Protein AF-A0A955LDI9-F1 (afdb_monomer_lite)

Secondary structure (DSSP, 8-state):
-----HHHHHHHHTHHHHT-TTHHHHHHHHHHHHHHTT------S---EEEEEEEEE--TT---PPPPSEETTEEEEEE-HHHHHHHHHHHHHHHHHHHHHHH-----HHHHHHHHHHHHHHHHHHHHHHHSTT--EEEEEEEETTEEEEEEE---

Foldseek 3Di:
DLDPDPLLVCCLVVVVLLVHPPCVVVSVVVSVVVVVVVPDDDDDDDDQAQEEEEEAEPEPVPDGDDDDLADPNHGHHYHYVVVVVVVCVVCLVVVQVVCCVVVVDHDDSVVVVVVVVVSVVSSVVSSCCVVVNPHWYWYWYHHYPPDIDIDTDPDD

Structure (mmCIF, N/CA/C/O backbone):
data_AF-A0A955LDI9-F1
#
_entry.id   AF-A0A955LDI9-F1
#
loop_
_atom_site.group_PDB
_atom_site.id
_atom_site.type_symbol
_atom_site.label_atom_id
_atom_site.label_alt_id
_atom_site.label_comp_id
_atom_site.label_asym_id
_atom_site.label_entity_id
_atom_site.label_seq_id
_atom_site.pdbx_PDB_ins_code
_atom_site.Cartn_x
_atom_site.Cartn_y
_atom_site.Cartn_z
_atom_site.occupancy
_atom_site.B_iso_or_equiv
_atom_site.auth_seq_id
_atom_site.auth_comp_id
_atom_site.auth_asym_id
_atom_site.auth_atom_id
_atom_site.pdbx_PDB_model_num
ATOM 1 N N . GLU A 1 1 ? 8.641 -17.220 12.646 1.00 52.88 1 GLU A N 1
ATOM 2 C CA . GLU A 1 1 ? 8.826 -16.634 11.300 1.00 52.88 1 GLU A CA 1
ATOM 3 C C . GLU A 1 1 ? 9.220 -15.170 11.466 1.00 52.88 1 GLU A C 1
ATOM 5 O O . GLU A 1 1 ? 8.591 -14.515 12.289 1.00 52.88 1 GLU A O 1
ATOM 10 N N . PRO A 1 2 ? 10.235 -14.656 10.751 1.00 60.34 2 PRO A N 1
ATOM 11 C CA . PRO A 1 2 ? 10.702 -13.272 10.902 1.00 60.34 2 PRO A CA 1
ATOM 12 C C . PRO A 1 2 ? 9.736 -12.213 10.333 1.00 60.34 2 PRO A C 1
ATOM 14 O O . PRO A 1 2 ? 9.980 -11.021 10.475 1.00 60.34 2 PRO A O 1
ATOM 17 N N . THR A 1 3 ? 8.620 -12.610 9.712 1.00 66.81 3 THR A N 1
ATOM 18 C CA . THR A 1 3 ? 7.666 -11.680 9.091 1.00 66.81 3 THR A CA 1
ATOM 19 C C . THR A 1 3 ? 6.352 -11.636 9.877 1.00 66.81 3 THR A C 1
ATOM 21 O O . THR A 1 3 ? 5.410 -12.363 9.580 1.00 66.81 3 THR A O 1
ATOM 24 N N . GLY A 1 4 ? 6.280 -10.768 10.892 1.00 76.00 4 GLY A N 1
ATOM 25 C CA . GLY A 1 4 ? 5.030 -10.473 11.616 1.00 76.00 4 GLY A CA 1
ATOM 26 C C . GLY A 1 4 ? 4.047 -9.591 10.828 1.00 76.00 4 GLY A C 1
ATOM 27 O O . GLY A 1 4 ? 2.898 -9.434 11.223 1.00 76.00 4 GLY A O 1
ATOM 28 N N . CYS A 1 5 ? 4.480 -9.017 9.701 1.00 83.81 5 CYS A N 1
ATOM 29 C CA . CYS A 1 5 ? 3.652 -8.162 8.857 1.00 83.81 5 CYS A CA 1
ATOM 30 C C . CYS A 1 5 ? 2.683 -8.995 8.001 1.00 83.81 5 CYS A C 1
ATOM 32 O O . CYS A 1 5 ? 3.106 -9.673 7.061 1.00 83.81 5 CYS A O 1
ATOM 34 N N . GLY A 1 6 ? 1.381 -8.889 8.287 1.00 83.81 6 GLY A N 1
ATOM 35 C CA . GLY A 1 6 ? 0.325 -9.578 7.537 1.00 83.81 6 GLY A CA 1
ATOM 36 C C . GLY A 1 6 ? 0.351 -9.288 6.033 1.00 83.81 6 GLY A C 1
ATOM 37 O O . GLY A 1 6 ? 0.213 -10.214 5.245 1.00 83.81 6 GLY A O 1
ATOM 38 N N . TYR A 1 7 ? 0.624 -8.044 5.622 1.00 83.69 7 TYR A N 1
ATOM 39 C CA . TYR A 1 7 ? 0.716 -7.663 4.204 1.00 83.69 7 TYR A CA 1
ATOM 40 C C . TYR A 1 7 ? 1.821 -8.420 3.455 1.00 83.69 7 TYR A C 1
ATOM 42 O O . TYR A 1 7 ? 1.564 -9.024 2.416 1.00 83.69 7 TYR A O 1
ATOM 50 N N . LEU A 1 8 ? 3.041 -8.449 4.009 1.00 83.88 8 LEU A N 1
ATOM 51 C CA . LEU A 1 8 ? 4.164 -9.176 3.406 1.00 83.88 8 LEU A CA 1
ATOM 52 C C . LEU A 1 8 ? 3.913 -10.686 3.381 1.00 83.88 8 LEU A C 1
ATOM 54 O O . LEU A 1 8 ? 4.277 -11.352 2.413 1.00 83.88 8 LEU A O 1
ATOM 58 N N . LYS A 1 9 ? 3.259 -11.220 4.420 1.00 85.75 9 LYS A N 1
ATOM 59 C CA . LYS A 1 9 ? 2.855 -12.626 4.459 1.00 85.75 9 LYS A CA 1
ATOM 60 C C . LYS A 1 9 ? 1.835 -12.949 3.366 1.00 85.75 9 LYS A C 1
ATOM 62 O O . LYS A 1 9 ? 2.028 -13.929 2.660 1.00 85.75 9 LYS A O 1
ATOM 67 N N . MET A 1 10 ? 0.811 -12.114 3.172 1.00 86.62 10 MET A N 1
ATOM 68 C CA . MET A 1 10 ? -0.171 -12.318 2.098 1.00 86.62 10 MET A CA 1
ATOM 69 C C . MET A 1 10 ? 0.479 -12.252 0.716 1.00 86.62 10 MET A C 1
ATOM 71 O O . MET A 1 10 ? 0.216 -13.106 -0.120 1.00 86.62 10 MET A O 1
ATOM 75 N N . TYR A 1 11 ? 1.389 -11.304 0.497 1.00 83.25 11 TYR A N 1
ATOM 76 C CA . TYR A 1 11 ? 2.145 -11.219 -0.753 1.00 83.25 11 TYR A CA 1
ATOM 77 C C . TYR A 1 11 ? 2.984 -12.457 -1.047 1.00 83.25 11 TYR A C 1
ATOM 79 O O . TYR A 1 11 ? 3.064 -12.890 -2.192 1.00 83.25 11 TYR A O 1
ATOM 87 N N . ARG A 1 12 ? 3.640 -13.005 -0.021 1.00 86.38 12 ARG A N 1
ATOM 88 C CA . ARG A 1 12 ? 4.450 -14.219 -0.134 1.00 86.38 12 ARG A CA 1
ATOM 89 C C . ARG A 1 12 ? 3.568 -15.436 -0.408 1.00 86.38 12 ARG A C 1
ATOM 91 O O . ARG A 1 12 ? 3.858 -16.199 -1.321 1.00 86.38 12 ARG A O 1
ATOM 98 N N . ASP A 1 13 ? 2.509 -15.600 0.380 1.00 86.44 13 ASP A N 1
ATOM 99 C CA . ASP A 1 13 ? 1.686 -16.813 0.399 1.00 86.44 13 ASP A CA 1
ATOM 100 C C . ASP A 1 13 ? 0.670 -16.851 -0.767 1.00 86.44 13 ASP A C 1
ATOM 102 O O . ASP A 1 13 ? 0.283 -17.934 -1.197 1.00 86.44 13 ASP A O 1
ATOM 106 N N . PHE A 1 14 ? 0.278 -15.692 -1.317 1.00 87.31 14 PHE A N 1
ATOM 107 C CA . PHE A 1 14 ? -0.717 -15.546 -2.395 1.00 87.31 14 PHE A CA 1
ATOM 108 C C . PHE A 1 14 ? -0.183 -14.743 -3.594 1.00 87.31 14 PHE A C 1
ATOM 110 O O . PHE A 1 14 ? -0.920 -14.003 -4.242 1.00 87.31 14 PHE A O 1
ATOM 117 N N . SER A 1 15 ? 1.112 -14.859 -3.896 1.00 86.69 15 SER A N 1
ATOM 118 C CA . SER A 1 15 ? 1.790 -14.018 -4.899 1.00 86.69 15 SER A CA 1
ATOM 119 C C . SER A 1 15 ? 1.123 -14.002 -6.290 1.00 86.69 15 SER A C 1
ATOM 121 O O . SER A 1 15 ? 1.054 -12.953 -6.939 1.00 86.69 15 SER A O 1
ATOM 123 N N . ASP A 1 16 ? 0.541 -15.128 -6.710 1.00 86.81 16 ASP A N 1
ATOM 124 C CA . ASP A 1 16 ? -0.196 -15.253 -7.972 1.00 86.81 16 ASP A CA 1
ATOM 125 C C . ASP A 1 16 ? -1.480 -14.408 -7.979 1.00 86.81 16 ASP A C 1
ATOM 127 O O . ASP A 1 16 ? -1.742 -13.667 -8.935 1.00 86.81 16 ASP A O 1
ATOM 131 N N . ASP A 1 17 ? -2.239 -14.425 -6.879 1.00 86.81 17 ASP A N 1
ATOM 132 C CA . ASP A 1 17 ? -3.455 -13.619 -6.722 1.00 86.81 17 ASP A CA 1
ATOM 133 C C . ASP A 1 17 ? -3.125 -12.125 -6.747 1.00 86.81 17 ASP A C 1
ATOM 135 O O . ASP A 1 17 ? -3.881 -11.316 -7.284 1.00 86.81 17 ASP A O 1
ATOM 139 N N . TYR A 1 18 ? -1.947 -11.753 -6.251 1.00 82.38 18 TYR A N 1
ATOM 140 C CA . TYR A 1 18 ? -1.442 -10.384 -6.297 1.00 82.38 18 TYR A CA 1
ATOM 141 C C . TYR A 1 18 ? -0.921 -10.000 -7.692 1.00 82.38 18 TYR A C 1
ATOM 143 O O . TYR A 1 18 ? -0.805 -8.823 -8.003 1.00 82.38 18 TYR A O 1
ATOM 151 N N . GLY A 1 19 ? -0.758 -10.952 -8.617 1.00 82.75 19 GLY A N 1
ATOM 152 C CA . GLY A 1 19 ? -0.249 -10.687 -9.967 1.00 82.75 19 GLY A CA 1
ATOM 153 C C . GLY A 1 19 ? 1.266 -10.512 -10.010 1.00 82.75 19 GLY A C 1
ATOM 154 O O . GLY A 1 19 ? 1.780 -9.889 -10.938 1.00 82.75 19 GLY A O 1
ATOM 155 N N . PHE A 1 20 ? 1.971 -11.067 -9.023 1.00 81.06 20 PHE A N 1
ATOM 156 C CA . PHE A 1 20 ? 3.423 -11.033 -8.953 1.00 81.06 20 PHE A CA 1
ATOM 157 C C . PHE A 1 20 ? 3.999 -12.427 -8.640 1.00 81.06 20 PHE A C 1
ATOM 159 O O . PHE A 1 20 ? 4.504 -12.651 -7.539 1.00 81.06 20 PHE A O 1
ATOM 166 N N . PRO A 1 21 ? 3.928 -13.383 -9.589 1.00 80.12 21 PRO A N 1
ATOM 167 C CA . PRO A 1 21 ? 4.434 -14.738 -9.380 1.00 80.12 21 PRO A CA 1
ATOM 168 C C . PRO A 1 21 ? 5.915 -14.729 -8.983 1.00 80.12 21 PRO A C 1
ATOM 170 O O . PRO A 1 21 ? 6.734 -14.067 -9.623 1.00 80.12 21 PRO A O 1
ATOM 173 N N . GLY A 1 22 ? 6.269 -15.465 -7.927 1.00 78.38 22 GLY A N 1
ATOM 174 C CA . GLY A 1 22 ? 7.642 -15.502 -7.401 1.00 78.38 22 GLY A CA 1
ATOM 175 C C . GLY A 1 22 ? 7.991 -14.359 -6.435 1.00 78.38 22 GLY A C 1
ATOM 176 O O . GLY A 1 22 ? 9.170 -14.115 -6.157 1.00 78.38 22 GLY A O 1
ATOM 177 N N . ALA A 1 23 ? 6.982 -13.650 -5.909 1.00 79.44 23 ALA A N 1
ATOM 178 C CA . ALA A 1 23 ? 7.166 -12.623 -4.882 1.00 79.44 23 ALA A CA 1
ATOM 179 C C . ALA A 1 23 ? 7.829 -13.159 -3.604 1.00 79.44 23 ALA A C 1
ATOM 181 O O . ALA A 1 23 ? 8.432 -12.390 -2.858 1.00 79.44 23 ALA A O 1
ATOM 182 N N . ASP A 1 24 ? 7.732 -14.462 -3.341 1.00 80.25 24 ASP A N 1
ATOM 183 C CA . ASP A 1 24 ? 8.262 -15.132 -2.156 1.00 80.25 24 ASP A CA 1
ATOM 184 C C . ASP A 1 24 ? 9.760 -14.871 -1.958 1.00 80.25 24 ASP A C 1
ATOM 186 O O . ASP A 1 24 ? 10.205 -14.520 -0.857 1.00 80.25 24 ASP A O 1
ATOM 190 N N . ARG A 1 25 ? 10.535 -14.954 -3.043 1.00 81.75 25 ARG A N 1
ATOM 191 C CA . ARG A 1 25 ? 11.978 -14.694 -3.025 1.00 81.75 25 ARG A CA 1
ATOM 192 C C . ARG A 1 25 ? 12.277 -13.222 -2.770 1.00 81.75 25 ARG A C 1
ATOM 194 O O . ARG A 1 25 ? 13.181 -12.918 -1.992 1.00 81.75 25 ARG A O 1
ATOM 201 N N . LEU A 1 26 ? 11.511 -12.317 -3.383 1.00 81.62 26 LEU A N 1
ATOM 202 C CA . LEU A 1 26 ? 11.680 -10.876 -3.186 1.00 81.62 26 LEU A CA 1
ATOM 203 C C . LEU A 1 26 ? 11.350 -10.467 -1.749 1.00 81.62 26 LEU A C 1
ATOM 205 O O . LEU A 1 26 ? 12.133 -9.755 -1.127 1.00 81.62 26 LEU A O 1
ATOM 209 N N . VAL A 1 27 ? 10.221 -10.933 -1.210 1.00 82.69 27 VAL A N 1
ATOM 210 C CA . VAL A 1 27 ? 9.797 -10.637 0.166 1.00 82.69 27 VAL A CA 1
ATOM 211 C C . VAL A 1 27 ? 10.832 -11.160 1.156 1.00 82.69 27 VAL A C 1
ATOM 213 O O . VAL A 1 27 ? 11.208 -10.438 2.076 1.00 82.69 27 VAL A O 1
ATOM 216 N N . SER A 1 28 ? 11.353 -12.370 0.938 1.00 82.25 28 SER A N 1
ATOM 217 C CA . SER A 1 28 ? 12.398 -12.942 1.794 1.00 82.25 28 SER A CA 1
ATOM 218 C C . SER A 1 28 ? 13.667 -12.083 1.780 1.00 82.25 28 SER A C 1
ATOM 220 O O . SER A 1 28 ? 14.159 -11.701 2.840 1.00 82.25 28 SER A O 1
ATOM 222 N N . LYS A 1 29 ? 14.134 -11.672 0.593 1.00 83.56 29 LYS A N 1
ATOM 223 C CA . LYS A 1 29 ? 15.297 -10.780 0.440 1.00 83.56 29 LYS A CA 1
ATOM 224 C C . LYS A 1 29 ? 15.077 -9.393 1.040 1.00 83.56 29 LYS A C 1
ATOM 226 O O . LYS A 1 29 ? 16.002 -8.823 1.611 1.00 83.56 29 LYS A O 1
ATOM 231 N N . LEU A 1 30 ? 13.864 -8.853 0.938 1.00 81.56 30 LEU A N 1
ATOM 232 C CA . LEU A 1 30 ? 13.501 -7.574 1.545 1.00 81.56 30 LEU A CA 1
ATOM 233 C C . LEU A 1 30 ? 13.561 -7.652 3.077 1.00 81.56 30 LEU A C 1
ATOM 235 O O . LEU A 1 30 ? 14.082 -6.740 3.715 1.00 81.56 30 LEU A O 1
ATOM 239 N N . VAL A 1 31 ? 13.038 -8.734 3.661 1.00 81.19 31 VAL A N 1
ATOM 240 C CA . VAL A 1 31 ? 13.077 -8.963 5.111 1.00 81.19 31 VAL A CA 1
ATOM 241 C C . VAL A 1 31 ? 14.522 -9.117 5.586 1.00 81.19 31 VAL A C 1
ATOM 243 O O . VAL A 1 31 ? 14.901 -8.436 6.534 1.00 81.19 31 VAL A O 1
ATOM 246 N N . GLU A 1 32 ? 15.341 -9.919 4.896 1.00 82.38 32 GLU A N 1
ATOM 247 C CA . GLU A 1 32 ? 16.779 -10.070 5.179 1.00 82.38 32 GLU A CA 1
ATOM 248 C C . GLU A 1 32 ? 17.502 -8.713 5.168 1.00 82.38 32 GLU A C 1
ATOM 250 O O . GLU A 1 32 ? 18.057 -8.298 6.185 1.00 82.38 32 GLU A O 1
ATOM 255 N N . ALA A 1 33 ? 17.399 -7.962 4.065 1.00 80.50 33 ALA A N 1
ATOM 256 C CA . ALA A 1 33 ? 18.061 -6.664 3.917 1.00 80.50 33 ALA A CA 1
ATOM 257 C C . ALA A 1 33 ? 17.603 -5.630 4.963 1.00 80.50 33 ALA A C 1
ATOM 259 O O . ALA A 1 33 ? 18.354 -4.730 5.339 1.00 80.50 33 ALA A O 1
ATOM 260 N N . ARG A 1 34 ? 16.356 -5.724 5.441 1.00 75.38 34 ARG A N 1
ATOM 261 C CA . ARG A 1 34 ? 15.840 -4.839 6.495 1.00 75.38 34 ARG A CA 1
ATOM 262 C C . ARG A 1 34 ? 16.274 -5.246 7.894 1.00 75.38 34 ARG A C 1
ATOM 264 O O . ARG A 1 34 ? 16.520 -4.346 8.694 1.00 75.38 34 ARG A O 1
ATOM 271 N N . MET A 1 35 ? 16.390 -6.542 8.175 1.00 75.38 35 MET A N 1
ATOM 272 C CA . MET A 1 35 ? 16.973 -7.031 9.427 1.00 75.38 35 MET A CA 1
ATOM 273 C C . MET A 1 35 ? 18.439 -6.604 9.552 1.00 75.38 35 MET A C 1
ATOM 275 O O . MET A 1 35 ? 18.853 -6.182 10.624 1.00 75.38 35 MET A O 1
ATOM 279 N N . GLU A 1 36 ? 19.196 -6.623 8.453 1.00 79.56 36 GLU A N 1
ATOM 280 C CA . GLU A 1 36 ? 20.587 -6.144 8.416 1.00 79.56 36 GLU A CA 1
ATOM 281 C C . GLU A 1 36 ? 20.716 -4.627 8.633 1.00 79.56 36 GLU A C 1
ATOM 283 O O . GLU A 1 36 ? 21.734 -4.149 9.126 1.00 79.56 36 GLU A O 1
ATOM 288 N N . ALA A 1 37 ? 19.685 -3.856 8.279 1.00 75.38 37 ALA A N 1
ATOM 289 C CA . ALA A 1 37 ? 19.694 -2.398 8.376 1.00 75.38 37 ALA A CA 1
ATOM 290 C C . ALA A 1 37 ? 19.301 -1.846 9.763 1.00 75.38 37 ALA 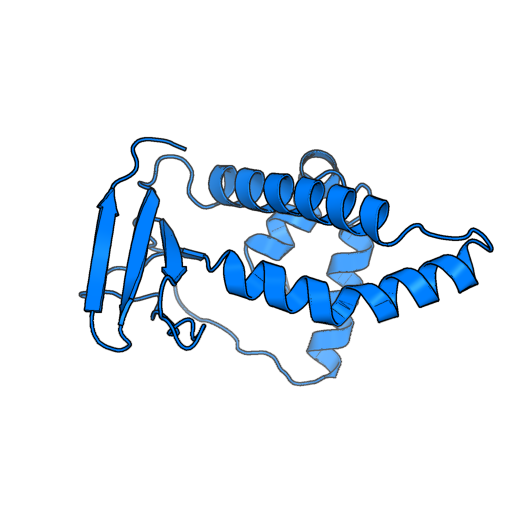A C 1
ATOM 292 O O . ALA A 1 37 ? 19.196 -0.626 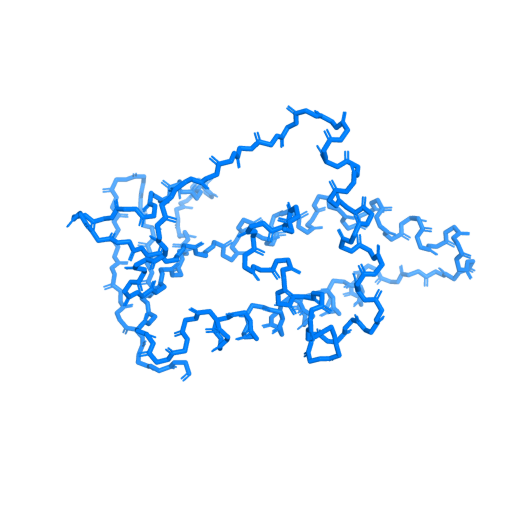9.895 1.00 75.38 37 ALA A O 1
ATOM 293 N N . ASP A 1 38 ? 19.031 -2.708 10.753 1.00 64.19 38 ASP A N 1
ATOM 294 C CA . ASP A 1 38 ? 18.662 -2.371 12.145 1.00 64.19 38 ASP A CA 1
ATOM 295 C C . ASP A 1 38 ? 17.482 -1.380 12.283 1.00 64.19 38 ASP A C 1
ATOM 297 O O . ASP A 1 38 ? 17.335 -0.634 13.250 1.00 64.19 38 ASP A O 1
ATOM 301 N N . LYS A 1 39 ? 16.600 -1.362 11.276 1.00 65.56 39 LYS A N 1
ATOM 302 C CA . LYS A 1 39 ? 15.410 -0.497 11.197 1.00 65.56 39 LYS A CA 1
ATOM 303 C C . LYS A 1 39 ? 14.140 -1.331 11.321 1.00 65.56 39 LYS A C 1
ATOM 305 O O . LYS A 1 39 ? 13.315 -1.340 10.406 1.00 65.56 39 LYS A O 1
ATOM 310 N N . PHE A 1 40 ? 14.007 -2.059 12.428 1.00 66.44 40 PHE A N 1
ATOM 311 C CA . PHE A 1 40 ? 12.838 -2.891 12.702 1.00 66.44 40 PHE A CA 1
ATOM 312 C C . PHE A 1 40 ? 12.134 -2.434 13.975 1.00 66.44 40 PHE A C 1
ATOM 314 O O . PHE A 1 40 ? 12.741 -2.353 15.039 1.00 66.44 40 PHE A O 1
ATOM 321 N N . GLU A 1 41 ? 10.835 -2.178 13.869 1.00 71.25 41 GLU A N 1
ATOM 322 C CA . GLU A 1 41 ? 9.976 -2.029 15.035 1.00 71.25 41 GLU A CA 1
ATOM 323 C C . GLU A 1 41 ? 9.197 -3.332 15.209 1.00 71.25 41 GLU A C 1
ATOM 325 O O . GLU A 1 41 ? 8.434 -3.747 14.334 1.00 71.25 41 GLU A O 1
ATOM 330 N N . ILE A 1 42 ? 9.438 -4.025 16.322 1.00 75.50 42 ILE A N 1
ATOM 331 C CA . ILE A 1 42 ? 8.695 -5.238 16.656 1.00 75.50 42 ILE A CA 1
ATOM 332 C C . ILE A 1 42 ? 7.403 -4.806 17.336 1.00 75.50 42 ILE A C 1
ATOM 334 O O . ILE A 1 42 ? 7.388 -4.442 18.511 1.00 75.50 42 ILE A O 1
ATOM 338 N N . LEU A 1 43 ? 6.307 -4.877 16.587 1.00 78.38 43 LEU A N 1
ATOM 339 C CA . LEU A 1 43 ? 4.979 -4.677 17.145 1.00 78.38 43 LEU A CA 1
ATOM 340 C C . LEU A 1 43 ? 4.593 -5.901 17.982 1.00 78.38 43 LEU A C 1
ATOM 342 O O . LEU A 1 43 ? 4.718 -7.044 17.539 1.00 78.38 43 LEU A O 1
ATOM 346 N N . THR A 1 44 ? 4.126 -5.656 19.203 1.00 81.06 44 THR A N 1
ATOM 347 C CA . THR A 1 44 ? 3.630 -6.696 20.113 1.00 81.06 44 THR A CA 1
ATOM 348 C C . THR A 1 44 ? 2.124 -6.546 20.311 1.00 81.06 44 THR A C 1
ATOM 350 O O . THR A 1 44 ? 1.569 -5.461 20.148 1.00 81.06 44 THR A O 1
ATOM 353 N N . GLY A 1 45 ? 1.447 -7.642 20.657 1.00 83.00 45 GLY A N 1
ATOM 354 C CA . GLY A 1 45 ? -0.004 -7.669 20.852 1.00 83.00 45 GLY A CA 1
ATOM 355 C C . GLY A 1 45 ? -0.741 -8.489 19.797 1.00 83.00 45 GLY A C 1
ATOM 356 O O . GLY A 1 45 ? -0.136 -9.155 18.959 1.00 83.00 45 GLY A O 1
ATOM 357 N N . LYS A 1 46 ? -2.074 -8.495 19.890 1.00 82.94 46 LYS A N 1
ATOM 358 C CA . LYS A 1 46 ? -2.957 -9.175 18.936 1.00 82.94 46 LYS A CA 1
ATOM 359 C C . LYS A 1 46 ? -3.664 -8.143 18.065 1.00 82.94 46 LYS A C 1
ATOM 361 O O . LYS A 1 46 ? -4.097 -7.112 18.574 1.00 82.94 46 LYS A O 1
ATOM 366 N N . HIS A 1 47 ? -3.834 -8.491 16.796 1.00 86.50 47 HIS A N 1
ATOM 367 C CA . HIS A 1 47 ? -4.706 -7.798 15.855 1.00 86.50 47 HIS A CA 1
ATOM 368 C C . HIS A 1 47 ? -6.161 -7.849 16.345 1.00 86.50 47 HIS A C 1
ATOM 370 O O . HIS A 1 47 ? -6.707 -8.934 16.574 1.00 86.50 47 HIS A O 1
ATOM 376 N N . GLN A 1 48 ? -6.768 -6.682 16.562 1.00 91.56 48 GLN A N 1
ATOM 377 C CA . GLN A 1 48 ? -8.166 -6.516 16.983 1.00 91.56 48 GLN A CA 1
ATOM 378 C C . GLN A 1 48 ? -8.876 -5.439 16.153 1.00 91.56 48 GLN A C 1
ATOM 380 O O . GLN A 1 48 ? -9.779 -4.756 16.639 1.00 91.56 48 GLN A O 1
ATOM 385 N N . GLU A 1 49 ? -8.452 -5.253 14.904 1.00 92.69 49 GLU A N 1
ATOM 386 C CA . GLU A 1 49 ? -8.996 -4.223 14.033 1.00 92.69 49 GLU A CA 1
ATOM 387 C C . GLU A 1 49 ? -10.472 -4.491 13.758 1.00 92.69 49 GLU A C 1
ATOM 389 O O . GLU A 1 49 ? -10.842 -5.596 13.352 1.00 92.69 49 GLU A O 1
ATOM 394 N N . ILE A 1 50 ? -11.308 -3.473 13.938 1.00 92.56 50 ILE A N 1
ATOM 395 C CA . ILE A 1 50 ? -12.758 -3.571 13.730 1.00 92.56 50 ILE A CA 1
ATOM 396 C C . ILE A 1 50 ? -13.209 -3.052 12.362 1.00 92.56 50 ILE A C 1
ATOM 398 O O . ILE A 1 50 ? -14.383 -3.157 12.031 1.00 92.56 50 ILE A O 1
ATOM 402 N N . GLY A 1 51 ? -12.294 -2.488 11.576 1.00 91.62 51 GLY A N 1
ATOM 403 C CA . GLY A 1 51 ? -12.580 -1.887 10.280 1.00 91.62 51 GLY A CA 1
ATOM 404 C C . GLY A 1 51 ? -11.332 -1.312 9.626 1.00 91.62 51 GLY A C 1
ATOM 405 O O . GLY A 1 51 ? -10.235 -1.359 10.195 1.00 91.62 51 GLY A O 1
ATOM 406 N N . THR A 1 52 ? -11.528 -0.738 8.447 1.00 91.75 52 THR A N 1
ATOM 407 C CA . THR A 1 52 ? -10.487 -0.054 7.675 1.00 91.75 52 THR A CA 1
ATOM 408 C C . THR A 1 52 ? -10.863 1.409 7.487 1.00 91.75 52 THR A C 1
ATOM 410 O O . THR A 1 52 ? -11.988 1.711 7.102 1.00 91.75 52 THR A O 1
ATOM 413 N N . LEU A 1 53 ? -9.922 2.316 7.724 1.00 91.12 53 LEU A N 1
ATOM 414 C CA . LEU A 1 53 ? -10.021 3.738 7.416 1.00 91.12 53 LEU A CA 1
ATOM 415 C C . LEU A 1 53 ? -9.253 4.013 6.120 1.00 91.12 53 LEU A C 1
ATOM 417 O O . LEU A 1 53 ? -8.035 3.843 6.072 1.00 91.12 53 LEU A O 1
ATOM 421 N N . VAL A 1 54 ? -9.953 4.446 5.078 1.00 90.25 54 VAL A N 1
ATOM 422 C CA . VAL A 1 54 ? -9.369 4.927 3.823 1.00 90.25 54 VAL A CA 1
ATOM 423 C C . VAL A 1 54 ? -9.292 6.444 3.898 1.00 90.25 54 VAL A C 1
ATOM 425 O O . VAL A 1 54 ? -10.311 7.126 3.855 1.00 90.25 54 VAL A O 1
ATOM 428 N N . VAL A 1 55 ? -8.086 6.975 4.055 1.00 89.88 55 VAL A N 1
ATOM 429 C CA . VAL A 1 55 ? -7.854 8.385 4.371 1.00 89.88 55 VAL A CA 1
ATOM 430 C C . VAL A 1 55 ? -7.515 9.164 3.110 1.00 89.88 55 VAL A C 1
ATOM 432 O O . VAL A 1 55 ? -6.438 8.997 2.534 1.00 89.88 55 VAL A O 1
ATOM 435 N N . VAL A 1 56 ? -8.411 10.059 2.717 1.00 87.94 56 VAL A N 1
ATOM 436 C CA . VAL A 1 56 ? -8.257 10.948 1.565 1.00 87.94 56 VAL A CA 1
ATOM 437 C C . VAL A 1 56 ? -8.135 12.382 2.065 1.00 87.94 56 VAL A C 1
ATOM 439 O O . VAL A 1 56 ? -8.953 12.848 2.849 1.00 87.94 56 VAL A O 1
ATOM 442 N N . SER A 1 57 ? -7.110 13.103 1.627 1.00 84.19 57 SER A N 1
ATOM 443 C CA . SER A 1 57 ? -6.920 14.518 1.928 1.00 84.19 57 SER A CA 1
ATOM 444 C C . SER A 1 57 ? -7.349 15.384 0.753 1.00 84.19 57 SER A C 1
ATOM 446 O O . SER A 1 57 ? -6.813 15.266 -0.351 1.00 84.19 57 SER A O 1
ATOM 448 N N . ASN A 1 58 ? -8.278 16.293 1.036 1.00 82.81 58 ASN A N 1
ATOM 449 C CA . ASN A 1 58 ? -8.628 17.426 0.184 1.00 82.81 58 ASN A CA 1
ATOM 450 C C . ASN A 1 58 ? -8.011 18.727 0.723 1.00 82.81 58 ASN A C 1
ATOM 452 O O . ASN A 1 58 ? -8.433 19.817 0.335 1.00 82.81 58 ASN A O 1
ATOM 456 N N . SER A 1 59 ? -7.037 18.623 1.637 1.00 74.88 59 SER A N 1
ATOM 457 C CA . SER A 1 59 ? -6.379 19.789 2.216 1.00 74.88 59 SER A CA 1
ATOM 458 C C . SER A 1 59 ? -5.682 20.608 1.119 1.00 74.88 59 SER A C 1
ATOM 460 O O . SER A 1 59 ? -4.933 20.033 0.321 1.00 74.88 59 SER A O 1
ATOM 462 N N . PRO A 1 60 ? -5.860 21.944 1.082 1.00 72.69 60 PRO A N 1
ATOM 463 C CA . PRO A 1 60 ? -5.235 22.805 0.075 1.00 72.69 60 PRO A CA 1
ATOM 464 C C . PRO A 1 60 ? -3.703 22.747 0.068 1.00 72.69 60 PRO A C 1
ATOM 466 O O . PRO A 1 60 ? -3.079 22.987 -0.960 1.00 72.69 60 PRO A O 1
ATOM 469 N N . ASP A 1 61 ? -3.092 22.436 1.214 1.00 75.88 61 ASP A N 1
ATOM 470 C CA . ASP A 1 61 ? -1.639 22.307 1.361 1.00 75.88 61 ASP A CA 1
ATOM 471 C C . ASP A 1 61 ? -1.102 20.924 0.947 1.00 75.88 61 ASP A C 1
ATOM 473 O O . ASP A 1 61 ? 0.103 20.677 1.029 1.00 75.88 61 ASP A O 1
ATOM 477 N N . GLY A 1 62 ? -1.985 20.013 0.517 1.00 70.00 62 GLY A N 1
ATOM 478 C CA . GLY A 1 62 ? -1.647 18.657 0.091 1.00 70.00 62 GLY A CA 1
ATOM 479 C C . GLY A 1 62 ? -1.108 17.762 1.208 1.00 70.00 62 GLY A C 1
ATOM 480 O O . GLY A 1 62 ? -0.646 16.654 0.927 1.00 70.00 62 GLY A O 1
ATOM 481 N N . ARG A 1 63 ? -1.142 18.208 2.471 1.00 77.50 63 ARG A N 1
ATOM 482 C CA . ARG A 1 63 ? -0.674 17.403 3.599 1.00 77.50 63 ARG A CA 1
ATOM 483 C C . ARG A 1 63 ? -1.701 16.330 3.928 1.00 77.50 63 ARG A C 1
ATOM 485 O O . ARG A 1 63 ? -2.907 16.574 3.984 1.00 77.50 63 ARG A O 1
ATOM 492 N N . ILE A 1 64 ? -1.200 15.125 4.167 1.00 76.38 64 ILE A N 1
ATOM 493 C CA . ILE A 1 64 ? -2.000 13.989 4.617 1.00 76.38 64 ILE A CA 1
ATOM 494 C C . ILE A 1 64 ? -1.627 13.772 6.081 1.00 76.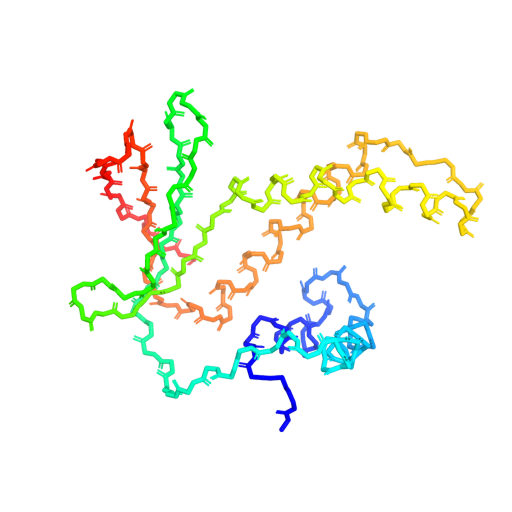38 64 ILE A C 1
ATOM 496 O O . ILE A 1 64 ? -0.474 13.428 6.357 1.00 76.38 64 ILE A O 1
ATOM 500 N N . PRO A 1 65 ? -2.539 14.026 7.033 1.00 78.88 65 PRO A N 1
ATOM 501 C CA . PRO A 1 65 ? -2.246 13.799 8.435 1.00 78.88 65 PRO A CA 1
ATOM 502 C C . PRO A 1 65 ? -2.030 12.308 8.678 1.00 78.88 65 PRO A C 1
ATOM 504 O O . PRO A 1 65 ? -2.717 11.455 8.110 1.00 78.88 65 PRO A O 1
ATOM 507 N N . MET A 1 66 ? -1.085 11.998 9.558 1.00 81.25 66 MET A N 1
ATOM 508 C CA . MET A 1 66 ? -0.920 10.640 10.050 1.00 81.25 66 MET A CA 1
ATOM 509 C C . MET A 1 66 ? -2.079 10.331 10.999 1.00 81.25 66 MET A C 1
ATOM 511 O O . MET A 1 66 ? -2.220 10.979 12.037 1.00 81.25 66 MET A O 1
ATOM 515 N N . ILE A 1 67 ? -2.915 9.357 10.640 1.00 82.31 67 ILE A N 1
ATOM 516 C CA . ILE A 1 67 ? -4.004 8.897 11.503 1.00 82.31 67 ILE A CA 1
ATOM 517 C C . ILE A 1 67 ? -3.480 7.749 12.357 1.00 82.31 67 ILE A C 1
ATOM 519 O O . ILE A 1 67 ? -2.931 6.777 11.839 1.00 82.31 67 ILE A O 1
ATOM 523 N N . GLN A 1 68 ? -3.639 7.862 13.677 1.00 85.19 68 GLN A N 1
ATOM 524 C CA . GLN A 1 68 ? -3.288 6.761 14.564 1.00 85.19 68 GLN A CA 1
ATOM 525 C C . GLN A 1 68 ? -4.237 5.575 14.332 1.00 85.19 68 GLN A C 1
ATOM 527 O O . GLN A 1 68 ? -5.449 5.775 14.248 1.00 85.19 68 GLN A O 1
ATOM 532 N N . PRO A 1 69 ? -3.725 4.333 14.299 1.00 85.50 69 PRO A N 1
ATOM 533 C CA . PRO A 1 69 ? -4.553 3.141 14.116 1.00 85.50 69 PRO A CA 1
ATOM 534 C C . PRO A 1 69 ? -5.432 2.819 15.338 1.00 85.50 69 PRO A C 1
ATOM 536 O O . PRO A 1 69 ? -6.234 1.892 15.280 1.00 85.50 69 PRO A O 1
ATOM 539 N N . LEU A 1 70 ? -5.302 3.571 16.440 1.00 87.88 70 LEU A N 1
ATOM 540 C CA . LEU A 1 70 ? -6.129 3.465 17.639 1.00 87.88 70 LEU A CA 1
ATOM 541 C C . LEU A 1 70 ? -7.023 4.705 17.769 1.00 87.88 70 LEU A C 1
ATOM 543 O O . LEU A 1 70 ? -6.549 5.785 18.115 1.00 87.88 70 LEU A O 1
ATOM 547 N N . VAL A 1 71 ? -8.326 4.543 17.541 1.00 84.00 71 VAL A N 1
ATOM 548 C CA . VAL A 1 71 ? -9.318 5.625 17.643 1.00 84.00 71 VAL A CA 1
ATOM 549 C C . VAL A 1 71 ? -10.358 5.239 18.687 1.00 84.00 71 VAL A C 1
ATOM 551 O O . VAL A 1 71 ? -11.010 4.202 18.568 1.00 84.00 71 VAL A O 1
ATOM 554 N N . ASN A 1 72 ? -10.505 6.057 19.735 1.00 85.62 72 ASN A N 1
ATOM 555 C CA . ASN A 1 72 ? -11.421 5.807 20.858 1.00 85.62 72 ASN A CA 1
ATOM 556 C C . ASN A 1 72 ? -11.271 4.397 21.467 1.00 85.62 72 ASN A C 1
ATOM 558 O O . ASN A 1 72 ? -12.256 3.718 21.755 1.00 85.62 72 ASN A O 1
ATOM 562 N N . GLY A 1 73 ? -10.026 3.930 21.618 1.00 88.94 73 GLY A N 1
ATOM 563 C CA . GLY A 1 73 ? -9.716 2.612 22.183 1.00 88.94 73 GLY A CA 1
ATOM 564 C C . GLY A 1 73 ? -9.986 1.424 21.252 1.00 88.94 73 GLY A C 1
ATOM 565 O O . GLY A 1 73 ? -9.879 0.282 21.693 1.00 88.94 73 GLY A O 1
ATOM 566 N N . ARG A 1 74 ? -10.324 1.660 19.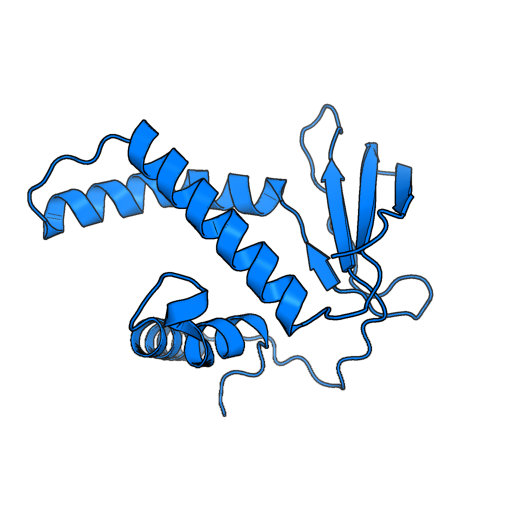978 1.00 91.62 74 ARG A N 1
ATOM 567 C CA . ARG A 1 74 ? -10.554 0.611 18.975 1.00 91.62 74 ARG A CA 1
ATOM 568 C C . ARG A 1 74 ? -9.485 0.650 17.891 1.00 91.62 74 ARG A C 1
ATOM 570 O O . ARG A 1 74 ? -9.080 1.732 17.469 1.00 91.62 74 ARG A O 1
ATOM 577 N N . GLN A 1 75 ? -9.040 -0.525 17.455 1.00 92.75 75 GLN A N 1
ATOM 578 C CA . GLN A 1 75 ? -8.031 -0.653 16.408 1.00 92.75 75 GLN A CA 1
ATOM 579 C C . GLN A 1 75 ? -8.680 -0.611 15.021 1.00 92.75 75 GLN A C 1
ATOM 581 O O . GLN A 1 75 ? -9.765 -1.162 14.817 1.00 92.75 75 GLN A O 1
ATOM 586 N N . TYR A 1 76 ? -7.995 0.001 14.063 1.00 92.38 76 TYR A N 1
ATOM 587 C CA . TYR A 1 76 ? -8.382 0.042 12.658 1.00 92.38 76 TYR A CA 1
ATOM 588 C C . TYR A 1 76 ? -7.159 -0.171 11.771 1.00 92.38 76 TYR A C 1
ATOM 590 O O . TYR A 1 76 ? -6.057 0.275 12.100 1.00 92.38 76 TYR A O 1
ATOM 598 N N . PHE A 1 77 ? -7.366 -0.778 10.605 1.00 91.69 77 PHE A N 1
ATOM 599 C CA . PHE A 1 77 ? -6.408 -0.631 9.514 1.00 91.69 77 PHE A CA 1
ATOM 600 C C . PHE A 1 77 ? -6.500 0.790 8.963 1.00 91.69 77 PHE A C 1
ATOM 602 O O . PHE A 1 77 ? -7.598 1.319 8.815 1.00 91.69 77 PHE A O 1
ATOM 609 N N . VAL A 1 78 ? -5.367 1.408 8.643 1.00 90.50 78 VAL A N 1
ATOM 610 C CA . VAL A 1 78 ? -5.325 2.758 8.068 1.00 90.50 78 VAL A CA 1
ATOM 611 C C . VAL A 1 78 ? -4.626 2.685 6.719 1.00 90.50 78 VAL A C 1
ATOM 613 O O . VAL A 1 78 ? -3.478 2.255 6.630 1.00 90.50 78 VAL A O 1
ATOM 616 N N . TYR A 1 79 ? -5.325 3.098 5.669 1.00 89.62 79 TYR A N 1
ATOM 617 C CA . TYR A 1 79 ? -4.817 3.144 4.305 1.00 89.62 79 TYR A CA 1
ATOM 618 C C . TYR A 1 79 ? -4.837 4.584 3.790 1.00 89.62 79 TYR A C 1
ATOM 620 O O . TYR A 1 79 ? -5.855 5.266 3.872 1.00 89.62 79 TYR A O 1
ATOM 628 N N . HIS A 1 80 ? -3.710 5.036 3.240 1.00 89.25 80 HIS A N 1
ATOM 629 C CA . HIS A 1 80 ? -3.533 6.382 2.697 1.00 89.25 80 HIS A CA 1
ATOM 630 C C . HIS A 1 80 ? -3.224 6.315 1.185 1.00 89.25 80 HIS A C 1
ATOM 632 O O . HIS A 1 80 ? -2.045 6.330 0.813 1.00 89.25 80 HIS A O 1
ATOM 638 N N . PRO A 1 81 ? -4.240 6.283 0.297 1.00 85.88 81 PRO A N 1
ATOM 639 C CA . PRO A 1 81 ? -4.033 6.148 -1.148 1.00 85.88 81 PRO A CA 1
ATOM 640 C C . PRO A 1 81 ? -3.080 7.197 -1.737 1.00 85.88 81 PRO A C 1
ATOM 642 O O . PRO A 1 81 ? -2.245 6.902 -2.585 1.00 85.88 81 PRO A O 1
ATOM 645 N N . GLN A 1 82 ? -3.164 8.444 -1.272 1.00 84.88 82 GLN A N 1
ATOM 646 C CA . GLN A 1 82 ? -2.325 9.525 -1.793 1.00 84.88 82 GLN A CA 1
ATOM 647 C C . GLN A 1 82 ? -0.861 9.436 -1.324 1.00 84.88 82 GLN A C 1
ATOM 649 O O . GLN A 1 82 ? 0.028 9.860 -2.062 1.00 84.88 82 GLN A O 1
ATOM 654 N N . VAL A 1 83 ? -0.589 8.867 -0.138 1.00 85.69 83 VAL A N 1
ATOM 655 C CA . VAL A 1 83 ? 0.793 8.599 0.313 1.00 85.69 83 VAL A CA 1
ATOM 656 C C . VAL A 1 83 ? 1.413 7.526 -0.570 1.00 85.69 83 VAL A C 1
ATOM 658 O O . VAL A 1 83 ? 2.538 7.685 -1.034 1.00 85.69 83 VAL A O 1
ATOM 661 N N . GLU A 1 84 ? 0.661 6.464 -0.850 1.00 84.50 84 GLU A N 1
ATOM 662 C CA . GLU A 1 84 ? 1.079 5.388 -1.744 1.00 84.50 84 GLU A CA 1
ATOM 663 C C . GLU A 1 84 ? 1.394 5.913 -3.157 1.00 84.50 84 GLU A C 1
ATOM 665 O O . GLU A 1 84 ? 2.485 5.670 -3.675 1.00 84.50 84 GLU A O 1
ATOM 670 N N . LEU A 1 85 ? 0.513 6.738 -3.735 1.00 80.50 85 LEU A N 1
ATOM 671 C CA . LEU A 1 85 ? 0.776 7.415 -5.013 1.00 80.50 85 LEU A CA 1
ATOM 672 C C . LEU A 1 85 ? 2.029 8.305 -4.964 1.00 80.50 85 LEU A C 1
ATOM 674 O O . LEU A 1 85 ? 2.790 8.355 -5.932 1.00 80.50 85 LEU A O 1
ATOM 678 N N . GLY A 1 86 ? 2.252 9.011 -3.852 1.00 82.81 86 GLY A N 1
ATOM 679 C CA . GLY A 1 86 ? 3.449 9.822 -3.637 1.00 82.81 86 GLY A CA 1
ATOM 680 C C . GLY A 1 86 ? 4.728 8.983 -3.621 1.00 82.81 86 GLY A C 1
ATOM 681 O O . GLY A 1 86 ? 5.693 9.329 -4.298 1.00 82.81 86 GLY A O 1
ATOM 682 N N . LEU A 1 87 ? 4.718 7.849 -2.915 1.00 82.44 87 LEU A N 1
ATOM 683 C CA . LEU A 1 87 ? 5.839 6.907 -2.882 1.00 82.44 87 LEU A CA 1
ATOM 684 C C . LEU A 1 87 ? 6.149 6.345 -4.271 1.00 82.44 87 LEU A C 1
ATOM 686 O O . LEU A 1 87 ? 7.320 6.231 -4.623 1.00 82.44 87 LEU A O 1
ATOM 690 N N . TYR A 1 88 ? 5.133 6.060 -5.088 1.00 82.69 88 TYR A N 1
ATOM 691 C CA . TYR A 1 88 ? 5.361 5.583 -6.452 1.00 82.69 88 TYR A CA 1
ATOM 692 C C . TYR A 1 88 ? 6.065 6.591 -7.335 1.00 82.69 88 TYR A C 1
ATOM 694 O O . TYR A 1 88 ? 6.995 6.218 -8.041 1.00 82.69 88 TYR A O 1
ATOM 702 N N . ARG A 1 89 ? 5.701 7.870 -7.238 1.00 82.56 89 ARG A N 1
ATOM 703 C CA . ARG A 1 89 ? 6.408 8.930 -7.969 1.00 82.56 89 ARG A CA 1
ATOM 704 C C . ARG A 1 89 ? 7.886 9.011 -7.581 1.00 82.56 89 ARG A C 1
ATOM 706 O O . ARG A 1 89 ? 8.706 9.333 -8.429 1.00 82.56 89 ARG A O 1
ATOM 713 N N . LEU A 1 90 ? 8.229 8.704 -6.327 1.00 84.56 90 LEU A N 1
ATOM 714 C CA . LEU A 1 90 ? 9.619 8.715 -5.855 1.00 84.56 90 LEU A CA 1
ATOM 715 C C . LEU A 1 90 ? 10.441 7.527 -6.367 1.00 84.56 90 LEU A C 1
ATOM 717 O O . LEU A 1 90 ? 11.655 7.651 -6.505 1.00 84.56 90 LEU A O 1
ATOM 721 N N . ILE A 1 91 ? 9.806 6.380 -6.619 1.00 84.69 91 ILE A N 1
ATOM 722 C CA . ILE A 1 91 ? 10.503 5.162 -7.063 1.00 84.69 91 ILE A CA 1
ATOM 723 C C . ILE A 1 91 ? 10.377 4.902 -8.567 1.00 84.69 91 ILE A C 1
ATOM 725 O O . ILE A 1 91 ? 11.080 4.032 -9.072 1.00 84.69 91 ILE A O 1
ATOM 729 N N . GLU A 1 92 ? 9.519 5.640 -9.279 1.00 87.31 92 GLU A N 1
ATOM 730 C CA . GLU A 1 92 ? 9.259 5.464 -10.712 1.00 87.31 92 GLU A CA 1
ATOM 731 C C . GLU A 1 92 ? 10.549 5.545 -11.528 1.00 87.31 92 GLU A C 1
ATOM 733 O O . GLU A 1 92 ? 10.949 4.550 -12.122 1.00 87.31 92 GLU A O 1
ATOM 738 N N . GLU A 1 93 ? 11.230 6.692 -11.501 1.00 88.81 93 GLU A N 1
ATOM 739 C CA . GLU A 1 93 ? 12.442 6.921 -12.293 1.00 88.81 93 GLU A CA 1
ATOM 740 C C . GLU A 1 93 ? 13.582 5.942 -11.945 1.00 88.81 93 GLU A C 1
ATOM 742 O O . GLU A 1 93 ? 14.148 5.348 -12.871 1.00 88.81 93 GLU A O 1
ATOM 747 N N . PRO A 1 94 ? 13.912 5.684 -10.660 1.00 89.88 94 PRO A N 1
ATOM 748 C CA . PRO A 1 94 ? 14.909 4.673 -10.312 1.00 89.88 94 PRO A CA 1
ATOM 749 C C . PRO A 1 94 ? 14.572 3.273 -10.840 1.00 89.88 94 PRO A C 1
ATOM 751 O O . PRO A 1 94 ? 15.458 2.570 -11.328 1.00 89.88 94 PRO A O 1
ATOM 754 N N . ILE A 1 95 ? 13.302 2.857 -10.757 1.00 88.81 95 ILE A N 1
ATOM 755 C CA . ILE A 1 95 ? 12.876 1.528 -11.209 1.00 88.81 95 ILE A CA 1
ATOM 756 C C . ILE A 1 95 ? 12.898 1.447 -12.731 1.00 88.81 95 ILE A C 1
ATOM 758 O O . ILE A 1 95 ? 13.450 0.485 -13.263 1.00 88.81 95 ILE A O 1
ATOM 762 N N . THR A 1 96 ? 12.337 2.431 -13.437 1.00 90.88 96 THR A N 1
ATOM 763 C CA . THR A 1 96 ? 12.321 2.415 -14.903 1.00 90.88 96 THR A CA 1
ATOM 764 C C . THR A 1 96 ? 13.740 2.423 -15.445 1.00 90.88 96 THR A C 1
ATOM 766 O O . THR A 1 96 ? 14.064 1.558 -16.249 1.00 90.88 96 THR A O 1
ATOM 769 N N . THR A 1 97 ? 14.617 3.286 -14.922 1.00 91.50 97 THR A N 1
ATOM 770 C CA . THR A 1 97 ? 16.036 3.334 -15.320 1.00 91.50 97 THR A CA 1
ATOM 771 C C . THR A 1 97 ? 16.695 1.971 -15.141 1.00 91.50 97 THR A C 1
ATOM 773 O O . THR A 1 97 ? 17.323 1.444 -16.059 1.00 91.50 97 THR A O 1
ATOM 776 N N . LYS A 1 98 ? 16.501 1.340 -13.975 1.00 91.38 98 LYS A N 1
ATOM 777 C CA . LYS A 1 98 ? 17.121 0.044 -13.704 1.00 91.38 98 LYS A CA 1
ATOM 778 C C . LYS A 1 98 ? 16.575 -1.075 -14.590 1.00 91.38 98 LYS A C 1
ATOM 780 O O . LYS A 1 98 ? 17.319 -1.972 -14.984 1.00 91.38 98 LYS A O 1
ATOM 785 N N . LEU A 1 99 ? 15.282 -1.045 -14.894 1.00 87.81 99 LEU A N 1
ATOM 786 C CA . LEU A 1 99 ? 14.663 -2.018 -15.784 1.00 87.81 99 LEU A CA 1
ATOM 787 C C . LEU A 1 99 ? 15.135 -1.839 -17.229 1.00 87.81 99 LEU A C 1
ATOM 789 O O . LEU A 1 99 ? 15.411 -2.843 -17.881 1.00 87.81 99 LEU A O 1
ATOM 793 N N . GLU A 1 100 ? 15.291 -0.607 -17.715 1.00 94.25 100 GLU A N 1
ATOM 794 C CA . GLU A 1 100 ? 15.861 -0.336 -19.041 1.00 94.25 100 GLU A CA 1
ATOM 795 C C . GLU A 1 100 ? 17.308 -0.853 -19.136 1.00 94.25 100 GLU A C 1
ATOM 797 O O . GLU A 1 100 ? 17.657 -1.512 -20.115 1.00 94.25 100 GLU A O 1
ATOM 802 N N . GLU A 1 101 ? 18.126 -0.671 -18.090 1.00 94.50 101 GLU A N 1
ATOM 803 C CA . GLU A 1 101 ? 19.485 -1.237 -18.016 1.00 94.50 101 GLU A CA 1
ATOM 804 C C . GLU A 1 101 ? 19.497 -2.773 -18.099 1.00 94.50 101 GLU A C 1
ATOM 806 O O . GLU A 1 101 ? 20.329 -3.358 -18.794 1.00 94.50 101 GLU A O 1
ATOM 811 N N . ILE A 1 102 ? 18.601 -3.446 -17.372 1.00 93.00 102 ILE A N 1
ATOM 812 C CA . ILE A 1 102 ? 18.573 -4.916 -17.296 1.00 93.00 102 ILE A CA 1
ATOM 813 C C . ILE A 1 102 ? 17.999 -5.522 -18.577 1.00 93.00 102 ILE A C 1
ATOM 815 O O . ILE A 1 102 ? 18.514 -6.518 -19.082 1.00 93.00 102 ILE A O 1
ATOM 819 N N . THR A 1 103 ? 16.911 -4.946 -19.083 1.00 93.00 103 THR A N 1
ATOM 820 C CA . THR A 1 103 ? 16.151 -5.509 -20.207 1.00 93.00 103 THR A CA 1
ATOM 821 C C . THR A 1 103 ? 16.651 -5.030 -21.563 1.00 93.00 103 THR A C 1
ATOM 823 O O . THR A 1 103 ? 16.294 -5.629 -22.574 1.00 93.00 103 THR A O 1
ATOM 826 N N . GLN A 1 104 ? 17.462 -3.964 -21.595 1.00 93.44 104 GLN A N 1
ATOM 827 C CA . GLN A 1 104 ? 17.874 -3.262 -22.816 1.00 93.44 104 GLN A CA 1
ATOM 828 C C . GLN A 1 104 ? 16.675 -2.768 -23.651 1.00 93.44 104 GLN A C 1
ATOM 830 O O . GLN A 1 104 ? 16.806 -2.488 -24.843 1.00 93.44 104 GLN A O 1
ATOM 835 N N . ALA A 1 105 ? 15.495 -2.662 -23.033 1.00 93.06 105 ALA A N 1
ATOM 836 C CA . ALA A 1 105 ? 14.261 -2.214 -23.654 1.00 93.06 105 ALA A CA 1
ATOM 837 C C . ALA A 1 105 ? 13.848 -0.872 -23.058 1.00 93.06 105 ALA A C 1
ATOM 839 O O . ALA A 1 105 ? 13.893 -0.693 -21.846 1.00 93.06 105 ALA A O 1
ATOM 840 N N . LYS A 1 106 ? 13.416 0.056 -23.914 1.00 92.44 106 LYS A N 1
ATOM 841 C CA . LYS A 1 106 ? 12.899 1.354 -23.478 1.00 92.44 106 LYS A CA 1
ATOM 842 C C . LYS A 1 106 ? 11.534 1.183 -22.816 1.00 92.44 106 LYS A C 1
ATOM 844 O O . LYS A 1 106 ? 10.654 0.534 -23.381 1.00 92.44 106 LYS A O 1
ATOM 849 N N . ILE A 1 107 ? 11.341 1.817 -21.668 1.00 91.56 107 ILE A N 1
ATOM 850 C CA . ILE A 1 107 ? 10.093 1.801 -20.913 1.00 91.56 107 ILE A CA 1
ATOM 851 C C . ILE A 1 107 ? 9.404 3.147 -21.082 1.00 91.56 107 ILE A C 1
ATOM 853 O O . ILE A 1 107 ? 9.959 4.207 -20.802 1.00 91.56 107 ILE A O 1
ATOM 857 N N . HIS A 1 108 ? 8.156 3.117 -21.539 1.00 90.69 108 HIS A N 1
ATOM 858 C CA . HIS A 1 108 ? 7.341 4.320 -21.620 1.00 90.69 108 HIS A CA 1
ATOM 859 C C . HIS A 1 108 ? 6.828 4.693 -20.221 1.00 90.69 108 HIS A C 1
ATOM 861 O O . HIS A 1 108 ? 6.054 3.924 -19.648 1.00 90.69 108 HIS A O 1
ATOM 867 N N . PRO A 1 109 ? 7.172 5.877 -19.673 1.00 85.69 109 PRO A N 1
ATOM 868 C CA . PRO A 1 109 ? 6.794 6.230 -18.301 1.00 85.69 109 PRO A CA 1
ATOM 869 C C . PRO A 1 109 ? 5.280 6.222 -18.066 1.00 85.69 109 PRO A C 1
ATOM 871 O O . PRO A 1 109 ? 4.809 5.804 -17.017 1.00 85.69 109 PRO A O 1
ATOM 874 N N . ALA A 1 110 ? 4.492 6.642 -19.062 1.00 87.62 110 ALA A N 1
ATOM 875 C CA . ALA A 1 110 ? 3.034 6.621 -18.965 1.00 87.62 110 ALA A CA 1
ATOM 876 C C . ALA A 1 110 ? 2.479 5.194 -18.834 1.00 87.62 110 ALA A C 1
ATOM 878 O O . ALA A 1 110 ? 1.688 4.929 -17.936 1.00 87.62 110 ALA A O 1
ATOM 879 N N . GLU A 1 111 ? 2.954 4.266 -19.668 1.00 89.12 111 GLU A N 1
ATOM 880 C CA . GLU A 1 111 ? 2.528 2.867 -19.609 1.00 89.12 111 GLU A CA 1
ATOM 881 C C . GLU A 1 111 ? 2.967 2.205 -18.298 1.00 89.12 111 GLU A C 1
ATOM 883 O O . GLU A 1 111 ? 2.188 1.488 -17.671 1.00 89.12 111 GLU A O 1
ATOM 888 N N . PHE A 1 112 ? 4.190 2.493 -17.843 1.00 87.81 112 PHE A N 1
ATOM 889 C CA . PHE A 1 112 ? 4.684 2.009 -16.558 1.00 87.81 112 PHE A CA 1
ATOM 890 C C . PHE A 1 112 ? 3.802 2.486 -15.399 1.00 87.81 112 PHE A C 1
ATOM 892 O O . PHE A 1 112 ? 3.397 1.671 -14.570 1.00 87.81 112 PHE A O 1
ATOM 899 N N . ARG A 1 113 ? 3.438 3.776 -15.368 1.00 86.62 113 ARG A N 1
ATOM 900 C CA . ARG A 1 113 ? 2.524 4.333 -14.358 1.00 86.62 113 ARG A CA 1
ATOM 901 C C . ARG A 1 113 ? 1.154 3.673 -14.385 1.00 86.62 113 ARG A C 1
ATOM 903 O O . ARG A 1 113 ? 0.645 3.326 -13.323 1.00 86.62 113 ARG A O 1
ATOM 910 N N . ASP A 1 114 ? 0.575 3.470 -15.564 1.00 87.62 114 ASP A N 1
ATOM 911 C CA . ASP A 1 114 ? -0.746 2.849 -15.694 1.00 87.62 114 ASP A CA 1
ATOM 912 C C . ASP A 1 114 ? -0.730 1.395 -15.202 1.00 87.62 114 ASP A C 1
ATOM 914 O O . ASP A 1 114 ? -1.619 0.963 -14.459 1.00 87.62 114 ASP A O 1
ATOM 918 N N . LYS A 1 115 ? 0.319 0.640 -15.553 1.00 87.50 115 LYS A N 1
ATOM 919 C CA . LYS A 1 115 ? 0.514 -0.735 -15.074 1.00 87.50 115 LYS A CA 1
ATOM 920 C C . LYS A 1 115 ? 0.748 -0.783 -13.570 1.00 87.50 115 LYS A C 1
ATOM 922 O O . LYS A 1 115 ? 0.123 -1.604 -12.900 1.00 87.50 115 LYS A O 1
ATOM 927 N N . LEU A 1 116 ? 1.587 0.105 -13.038 1.00 85.38 116 LEU A N 1
ATOM 928 C CA . LEU A 1 116 ? 1.857 0.199 -11.607 1.00 85.38 116 LEU A CA 1
ATOM 929 C C . LEU A 1 116 ? 0.581 0.543 -10.831 1.00 85.38 116 LEU A C 1
ATOM 931 O O . LEU A 1 116 ? 0.245 -0.161 -9.887 1.00 85.38 116 LEU A O 1
ATOM 935 N N . ALA A 1 117 ? -0.187 1.539 -11.278 1.00 83.94 117 ALA A N 1
ATOM 936 C CA . ALA A 1 117 ? -1.450 1.924 -10.652 1.00 83.94 117 ALA A CA 1
ATOM 937 C C . ALA A 1 117 ? -2.477 0.779 -10.657 1.00 83.94 117 ALA A C 1
ATOM 939 O O . ALA A 1 117 ? -3.135 0.523 -9.644 1.00 83.94 117 ALA A O 1
ATOM 940 N N . SER A 1 118 ? -2.596 0.052 -11.773 1.00 85.88 118 SER A N 1
ATOM 941 C CA . SER A 1 118 ? -3.468 -1.125 -11.858 1.00 85.88 118 SER A CA 1
ATOM 942 C C . SER A 1 118 ? -3.027 -2.235 -10.904 1.00 85.88 118 SER A C 1
ATOM 944 O O . SER A 1 118 ? -3.870 -2.865 -10.260 1.00 85.88 118 SER A O 1
ATOM 946 N N . LEU A 1 119 ? -1.721 -2.485 -10.820 1.00 85.19 119 LEU A N 1
ATOM 947 C CA . LEU A 1 119 ? -1.149 -3.511 -9.959 1.00 85.19 119 LEU A CA 1
ATOM 948 C C . LEU A 1 119 ? -1.368 -3.160 -8.481 1.00 85.19 119 LEU A C 1
ATOM 950 O O . LEU A 1 119 ? -1.869 -3.981 -7.720 1.00 85.19 119 LEU A O 1
ATOM 954 N N . THR A 1 120 ? -1.122 -1.912 -8.092 1.00 83.56 120 THR A N 1
ATOM 955 C CA . THR A 1 120 ? -1.420 -1.403 -6.750 1.00 83.56 120 THR A CA 1
ATOM 956 C C . THR A 1 120 ? -2.880 -1.573 -6.379 1.00 83.56 120 THR A C 1
ATOM 958 O O . THR A 1 120 ? -3.185 -2.101 -5.312 1.00 83.56 120 THR A O 1
ATOM 961 N N . LYS A 1 121 ? -3.799 -1.151 -7.254 1.00 84.38 121 LYS A N 1
ATOM 962 C CA . LYS A 1 121 ? -5.234 -1.272 -6.981 1.00 84.38 121 LYS A CA 1
ATOM 963 C C . LYS A 1 121 ? -5.612 -2.727 -6.704 1.00 84.38 121 LYS A C 1
ATOM 965 O O . LYS A 1 121 ? -6.378 -2.991 -5.778 1.00 84.38 121 LYS A O 1
ATOM 970 N N . LYS A 1 122 ? -5.036 -3.664 -7.464 1.00 87.44 122 LYS A N 1
ATOM 971 C CA . LYS A 1 122 ? -5.193 -5.104 -7.233 1.00 87.44 122 LYS A CA 1
ATOM 972 C C . LYS A 1 122 ? -4.629 -5.511 -5.871 1.00 87.44 122 LYS A C 1
ATOM 974 O O . LYS A 1 122 ? -5.323 -6.165 -5.102 1.00 87.44 122 LYS A O 1
ATOM 979 N N . HIS A 1 123 ? -3.413 -5.087 -5.541 1.00 86.62 123 HIS A N 1
ATOM 980 C CA . HIS A 1 123 ? -2.758 -5.412 -4.275 1.00 86.62 123 HIS A CA 1
ATOM 981 C C . HIS A 1 123 ? -3.532 -4.919 -3.050 1.00 86.62 123 HIS A C 1
ATOM 983 O O . HIS A 1 123 ? -3.679 -5.660 -2.077 1.00 86.62 123 HIS A O 1
ATOM 989 N N . VAL A 1 124 ? -4.052 -3.693 -3.095 1.00 84.56 124 VAL A N 1
ATOM 990 C CA . VAL A 1 124 ? -4.868 -3.120 -2.018 1.00 84.56 124 VAL A CA 1
ATOM 991 C C . VAL A 1 124 ? -6.179 -3.886 -1.890 1.00 84.56 124 VAL A C 1
ATOM 993 O O . VAL A 1 124 ? -6.503 -4.328 -0.792 1.00 84.56 124 VAL A O 1
ATOM 996 N N . ALA A 1 125 ? -6.890 -4.115 -2.998 1.00 84.50 125 ALA A N 1
ATOM 997 C CA . ALA A 1 125 ? -8.143 -4.868 -2.985 1.00 84.50 125 ALA A CA 1
ATOM 998 C C . ALA A 1 125 ? -7.958 -6.276 -2.398 1.00 84.50 125 ALA A C 1
ATOM 1000 O O . ALA A 1 125 ? -8.675 -6.651 -1.476 1.00 84.50 125 ALA A O 1
ATOM 1001 N N . MET A 1 126 ? -6.939 -7.014 -2.851 1.00 87.19 126 MET A N 1
ATOM 1002 C CA . MET A 1 126 ? -6.619 -8.345 -2.323 1.00 87.19 126 MET A CA 1
ATOM 1003 C C . MET A 1 126 ? -6.233 -8.301 -0.842 1.00 87.19 126 MET A C 1
ATOM 1005 O O . MET A 1 126 ? -6.639 -9.154 -0.061 1.00 8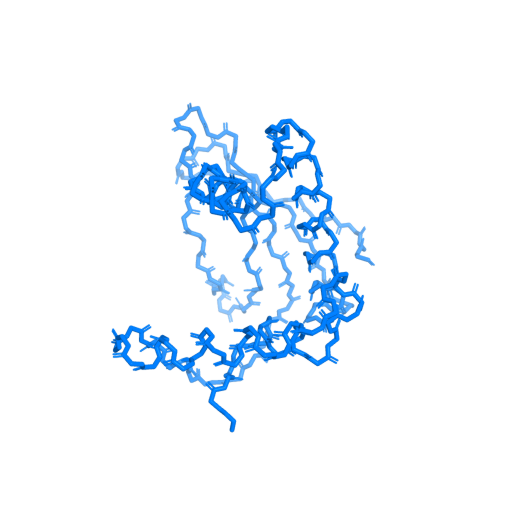7.19 126 MET A O 1
ATOM 1009 N N . THR A 1 127 ? -5.475 -7.287 -0.425 1.00 86.12 127 THR A N 1
ATOM 1010 C CA . THR A 1 127 ? -5.077 -7.134 0.981 1.00 86.12 127 THR A CA 1
ATOM 1011 C C . THR A 1 127 ? -6.272 -6.870 1.876 1.00 86.12 127 THR A C 1
ATOM 1013 O O . THR A 1 127 ? -6.366 -7.464 2.948 1.00 86.12 127 THR A O 1
ATOM 1016 N N . LEU A 1 128 ? -7.183 -5.997 1.453 1.00 83.75 128 LEU A N 1
ATOM 1017 C CA . LEU A 1 128 ? -8.396 -5.705 2.207 1.00 83.75 128 LEU A CA 1
ATOM 1018 C C . LEU A 1 128 ? -9.325 -6.919 2.246 1.00 83.75 128 LEU A C 1
ATOM 1020 O O . LEU A 1 128 ? -9.830 -7.235 3.320 1.00 83.75 128 LEU A O 1
ATOM 1024 N N . ASP A 1 129 ? -9.459 -7.654 1.140 1.00 85.94 129 ASP A N 1
ATOM 1025 C CA . ASP A 1 129 ? -10.211 -8.912 1.102 1.00 85.94 129 ASP A CA 1
ATOM 1026 C C . ASP A 1 129 ? -9.659 -9.937 2.104 1.00 85.94 129 ASP A C 1
ATOM 1028 O O . ASP A 1 129 ? -10.416 -10.531 2.866 1.00 85.94 129 ASP A O 1
ATOM 1032 N N . LYS A 1 130 ? -8.332 -10.105 2.182 1.00 85.69 130 LYS A N 1
ATOM 1033 C CA . LYS A 1 130 ? -7.716 -11.088 3.089 1.00 85.69 130 LYS A CA 1
ATOM 1034 C C . LYS A 1 130 ? -7.646 -10.634 4.548 1.00 85.69 130 LYS A C 1
ATOM 1036 O O . LYS A 1 130 ? -7.901 -11.436 5.444 1.00 85.69 130 LYS A O 1
ATOM 1041 N N . LEU A 1 131 ? -7.261 -9.384 4.814 1.00 82.69 131 LEU A N 1
ATOM 1042 C CA . LEU A 1 131 ? -6.989 -8.893 6.175 1.00 82.69 131 LEU A CA 1
ATOM 1043 C C . LEU A 1 131 ? -8.208 -8.248 6.844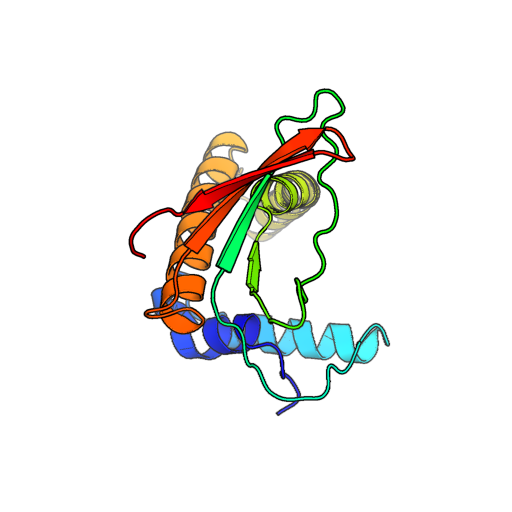 1.00 82.69 131 LEU A C 1
ATOM 1045 O O . LEU A 1 131 ? -8.323 -8.264 8.073 1.00 82.69 131 LEU A O 1
ATOM 1049 N N . ALA A 1 132 ? -9.118 -7.684 6.054 1.00 85.06 132 ALA A N 1
ATOM 1050 C CA . ALA A 1 132 ? -10.293 -6.960 6.526 1.00 85.06 132 ALA A CA 1
ATOM 1051 C C . ALA A 1 132 ? -11.613 -7.587 6.045 1.00 85.06 132 ALA A C 1
ATOM 1053 O O . ALA A 1 132 ? -12.646 -6.923 6.096 1.00 85.06 132 ALA A O 1
ATOM 1054 N N . SER A 1 133 ? -11.595 -8.862 5.630 1.00 87.50 133 SER A N 1
ATOM 1055 C CA . SER A 1 133 ? -12.791 -9.589 5.186 1.00 87.50 133 SER A CA 1
ATOM 1056 C C . SER A 1 133 ? -13.950 -9.439 6.173 1.00 87.50 133 SER A C 1
ATOM 1058 O O . SER A 1 133 ? -13.796 -9.688 7.373 1.00 87.50 133 SER A O 1
ATOM 1060 N N . GLY A 1 134 ? -15.111 -9.016 5.670 1.00 86.75 134 GLY A N 1
ATOM 1061 C CA . GLY A 1 134 ? -16.323 -8.827 6.470 1.00 86.75 134 GLY A CA 1
ATOM 1062 C C . GLY A 1 134 ? -16.286 -7.653 7.456 1.00 86.75 134 GLY A C 1
ATOM 1063 O O . GLY A 1 134 ? -17.230 -7.496 8.231 1.00 86.75 134 GLY A O 1
ATOM 1064 N N . LYS A 1 135 ? -15.231 -6.828 7.453 1.00 90.00 135 LYS A N 1
ATOM 1065 C CA . LYS A 1 135 ? -15.141 -5.620 8.281 1.00 90.00 135 LYS A CA 1
ATOM 1066 C C . LYS A 1 135 ? -15.574 -4.383 7.481 1.00 90.00 135 LYS A C 1
ATOM 1068 O O . LYS A 1 135 ? -15.321 -4.315 6.279 1.00 90.00 135 LYS A O 1
ATOM 1073 N N . PRO A 1 136 ? -16.201 -3.387 8.125 1.00 90.31 136 PRO A N 1
ATOM 1074 C CA . PRO A 1 136 ? -16.589 -2.146 7.465 1.00 90.31 136 PRO A CA 1
ATOM 1075 C C . PRO A 1 136 ? -15.377 -1.345 6.973 1.00 90.31 136 PRO A C 1
ATOM 1077 O O . PRO A 1 136 ? -14.312 -1.323 7.605 1.00 90.31 136 PRO A O 1
ATOM 1080 N N . VAL A 1 137 ? -15.578 -0.643 5.857 1.00 89.62 137 VAL A N 1
ATOM 1081 C CA . VAL A 1 137 ? -14.618 0.300 5.281 1.00 89.62 137 VAL A CA 1
ATOM 1082 C C . VAL A 1 137 ? -15.188 1.712 5.402 1.00 89.62 137 VAL A C 1
ATOM 1084 O O . VAL A 1 137 ? -16.282 2.016 4.927 1.00 89.62 137 VAL A O 1
ATOM 1087 N N . TYR A 1 138 ? -14.434 2.592 6.046 1.00 89.88 138 TYR A N 1
ATOM 1088 C CA . TYR A 1 138 ? -14.795 3.987 6.250 1.00 89.88 138 TYR A CA 1
ATOM 1089 C C . TYR A 1 138 ? -13.906 4.866 5.383 1.00 89.88 138 TYR A C 1
ATOM 1091 O O . TYR A 1 138 ? -12.682 4.804 5.483 1.00 89.88 138 TYR A O 1
ATOM 1099 N N . GLU A 1 139 ? -14.511 5.710 4.559 1.00 89.50 139 GLU A N 1
ATOM 1100 C CA . GLU A 1 139 ? -13.800 6.776 3.867 1.00 89.50 139 GLU A CA 1
ATOM 1101 C C . GLU A 1 139 ? -13.693 7.978 4.811 1.00 89.50 139 GLU A C 1
ATOM 1103 O O . GLU A 1 139 ? -14.693 8.506 5.300 1.00 89.50 139 GLU A O 1
ATOM 1108 N N . VAL A 1 140 ? -12.466 8.399 5.099 1.00 88.31 140 VAL A N 1
ATOM 1109 C CA . VAL A 1 140 ? -12.158 9.540 5.959 1.00 88.31 140 VAL A CA 1
ATOM 1110 C C . VAL A 1 140 ? -11.605 10.648 5.079 1.00 88.31 140 VAL A C 1
ATOM 1112 O O . VAL A 1 140 ? -10.490 10.547 4.573 1.00 88.31 140 VAL A O 1
ATOM 1115 N N . THR A 1 141 ? -12.379 11.713 4.898 1.00 87.75 141 THR A N 1
ATOM 1116 C CA . THR A 1 141 ? -11.951 12.907 4.170 1.00 87.75 141 THR A CA 1
ATOM 1117 C C . THR A 1 141 ? -11.371 13.934 5.134 1.00 87.75 141 THR A C 1
ATOM 1119 O O . THR A 1 141 ? -12.055 14.404 6.040 1.00 87.75 141 THR A O 1
ATOM 1122 N N . VAL A 1 142 ? -10.119 14.319 4.914 1.00 83.44 142 VAL A N 1
ATOM 1123 C CA . VAL A 1 142 ? -9.445 15.406 5.627 1.00 83.44 142 VAL A CA 1
ATOM 1124 C C . VAL A 1 142 ? -9.686 16.702 4.857 1.00 83.44 142 VAL A C 1
ATOM 1126 O O . VAL A 1 142 ? -9.230 16.841 3.720 1.00 83.44 142 VAL A O 1
ATOM 1129 N N . THR A 1 143 ? -10.411 17.643 5.459 1.00 78.56 143 THR A N 1
ATOM 1130 C CA . THR A 1 143 ? -10.722 18.958 4.861 1.00 78.56 143 THR A CA 1
ATOM 1131 C C . THR A 1 143 ? -9.800 20.061 5.371 1.00 78.56 143 THR A C 1
ATOM 1133 O O . THR A 1 143 ? -9.564 21.044 4.673 1.00 78.56 143 THR A O 1
ATOM 1136 N N . SER A 1 144 ? -9.237 19.889 6.567 1.00 69.06 144 SER A N 1
ATOM 1137 C CA . SER A 1 144 ? -8.225 20.768 7.150 1.00 69.06 144 SER A CA 1
ATOM 1138 C C . SER A 1 144 ? -7.341 19.978 8.127 1.00 69.06 144 SER A C 1
ATOM 1140 O O . SER A 1 144 ? -7.696 18.855 8.493 1.00 69.06 144 SER A O 1
ATOM 1142 N N . PRO A 1 145 ? -6.211 20.533 8.607 1.00 65.25 145 PRO A N 1
ATOM 1143 C CA . PRO A 1 145 ? -5.342 19.847 9.569 1.00 65.25 145 PRO A CA 1
ATOM 1144 C C . PRO A 1 145 ? -6.032 19.410 10.873 1.00 65.25 145 PRO A C 1
ATOM 1146 O O . PRO A 1 145 ? -5.486 18.581 11.597 1.00 65.25 145 PRO A O 1
ATOM 1149 N N . THR A 1 146 ? -7.207 19.966 11.186 1.00 65.88 146 THR A N 1
ATOM 1150 C CA . THR A 1 146 ? -7.956 19.708 12.425 1.00 65.88 146 THR A CA 1
ATOM 1151 C C . THR A 1 146 ? -9.361 19.149 12.199 1.00 65.88 146 THR A C 1
ATOM 1153 O O . THR A 1 146 ? -10.079 18.940 13.172 1.00 65.88 146 THR A O 1
ATOM 1156 N N . GLU A 1 147 ? -9.783 18.918 10.954 1.00 66.31 147 GLU A N 1
ATOM 1157 C CA . GLU A 1 147 ? -11.158 18.521 10.632 1.00 66.31 147 GLU A CA 1
ATOM 1158 C C . GLU A 1 147 ? -11.193 17.258 9.766 1.00 66.31 147 GLU A C 1
ATOM 1160 O O . GLU A 1 147 ? -10.499 17.151 8.750 1.00 66.31 147 GLU A O 1
ATOM 1165 N N . LEU A 1 148 ? -12.026 16.302 10.187 1.00 68.81 148 LEU A N 1
ATOM 1166 C CA . LEU A 1 148 ? -12.245 15.025 9.519 1.00 68.81 148 LEU A CA 1
ATOM 1167 C C . LEU A 1 148 ? -13.739 14.847 9.250 1.00 68.81 148 LEU A C 1
ATOM 1169 O O . LEU A 1 148 ? -14.554 14.933 10.168 1.00 68.81 148 LEU A O 1
ATOM 1173 N N . MET A 1 149 ? -14.090 14.518 8.012 1.00 73.56 149 MET A N 1
ATOM 1174 C CA . MET A 1 149 ? -15.406 13.991 7.663 1.00 73.56 149 MET A CA 1
ATOM 1175 C C . MET A 1 149 ? -15.301 12.481 7.474 1.00 73.56 149 MET A C 1
ATOM 1177 O O . MET A 1 149 ? -14.442 12.009 6.733 1.00 73.56 149 MET A O 1
ATOM 1181 N N . ILE A 1 150 ? -16.177 11.719 8.125 1.00 74.94 150 ILE A N 1
ATOM 1182 C CA . ILE A 1 150 ? -16.193 10.256 8.027 1.00 74.94 150 ILE A CA 1
ATOM 1183 C C . ILE A 1 150 ? -17.462 9.835 7.300 1.00 74.94 150 ILE A C 1
ATOM 1185 O O . ILE A 1 150 ? -18.570 10.158 7.729 1.00 74.94 150 ILE A O 1
ATOM 1189 N N . LYS A 1 151 ? -17.293 9.091 6.212 1.00 76.25 151 LYS A N 1
ATOM 1190 C CA . LYS A 1 151 ? -18.373 8.473 5.455 1.00 76.25 151 LYS A CA 1
ATOM 1191 C C . LYS A 1 151 ? -18.198 6.961 5.497 1.00 76.25 151 LYS A C 1
ATOM 1193 O O . LYS A 1 151 ? -17.190 6.421 5.051 1.00 76.25 151 LYS A O 1
ATOM 1198 N N . GLU A 1 152 ? -19.186 6.262 6.040 1.00 74.06 152 GLU A N 1
ATOM 1199 C CA . GLU A 1 152 ? -19.229 4.806 5.940 1.00 74.06 152 GLU A CA 1
ATOM 1200 C C . GLU A 1 152 ? -19.520 4.409 4.492 1.00 74.06 152 GLU A C 1
ATOM 1202 O O . GLU A 1 152 ? -20.466 4.911 3.878 1.00 74.06 152 GLU A O 1
ATOM 1207 N N . THR A 1 153 ? -18.691 3.528 3.937 1.00 71.12 153 THR A N 1
ATOM 1208 C CA . THR A 1 153 ? -18.897 2.992 2.592 1.00 71.12 153 THR A CA 1
ATOM 1209 C C . THR A 1 153 ? -19.262 1.521 2.743 1.00 71.12 153 THR A C 1
ATOM 1211 O O . THR A 1 153 ? -18.474 0.723 3.247 1.00 71.12 153 THR A O 1
ATOM 1214 N N . LEU A 1 154 ? -20.496 1.166 2.381 1.00 49.31 154 LEU A N 1
ATOM 1215 C CA . LEU A 1 154 ? -20.978 -0.208 2.509 1.00 49.31 154 LEU A CA 1
ATOM 1216 C C . LEU A 1 154 ? -20.298 -1.132 1.484 1.00 49.31 154 LEU A C 1
ATOM 1218 O O . LEU A 1 154 ? -20.408 -0.905 0.282 1.00 49.31 154 LEU A O 1
ATOM 1222 N N . ALA A 1 155 ? -19.706 -2.194 2.044 1.00 49.84 155 ALA A N 1
ATOM 1223 C CA . ALA A 1 155 ? -19.166 -3.434 1.475 1.00 49.84 155 ALA A CA 1
ATOM 1224 C C . ALA A 1 155 ? -17.893 -3.353 0.603 1.00 49.84 155 ALA A C 1
ATOM 1226 O O . ALA A 1 155 ? -17.875 -2.747 -0.468 1.00 49.84 155 ALA A O 1
ATOM 1227 N N . ALA A 1 156 ? -16.851 -4.043 1.093 1.00 45.94 156 ALA A N 1
ATOM 1228 C CA . ALA A 1 156 ? -15.804 -4.664 0.281 1.00 45.94 156 ALA A CA 1
ATOM 1229 C C . ALA A 1 156 ? -16.368 -5.882 -0.467 1.00 45.94 156 ALA A C 1
ATOM 1231 O O . ALA A 1 156 ? -17.283 -6.531 0.098 1.00 45.94 156 ALA A O 1
#

Radius of gyration: 17.55 Å; chains: 1; bounding box: 42×40×46 Å

pLDDT: mean 82.73, std 8.8, range [45.94, 94.5]

Sequence (156 aa):
EPTGCGYLKMYRDFSDDYGFPGADRLVSKLVEARMEADKFEILTGKHQEIGTLVVVSNSPDGRIPMIQPLVNGRQYFVYHPQVELGLYRLIEEPITTKLEEITQAKIHPAEFRDKLASLTKKHVAMTLDKLASGKPVYEVTVTSPTELMIKETLAA